Protein AF-A0A8T4P9K6-F1 (afdb_monomer_lite)

Sequence (56 aa):
MLDINLIREKPEVVKKNQIKAGKSPKDVDELLKLDREWRSKKKEVDDLRAERNNIS

Foldseek 3Di:
DDDVVCLVVCVPVVLVVCVVVVHHSVVSVVVVVVVVVVVVVVVVVVVVVVVVVVVD

Secondary structure (DSSP, 8-state):
---HHHHHH-HHHHHHHHHHTT--THHHHHHHHHHHHHHHHHHHHHHHHHHHHHH-

Structure (mmCIF, N/CA/C/O backbone):
data_AF-A0A8T4P9K6-F1
#
_entry.id   AF-A0A8T4P9K6-F1
#
loop_
_atom_site.group_PDB
_atom_site.id
_atom_site.type_symbol
_atom_site.label_atom_id
_atom_site.label_alt_id
_atom_site.label_comp_id
_atom_site.label_asym_id
_atom_site.label_entity_id
_atom_site.label_seq_id
_atom_site.pdbx_PDB_ins_code
_atom_site.Cartn_x
_atom_site.Cartn_y
_atom_site.Cartn_z
_atom_site.occupancy
_atom_site.B_iso_or_equiv
_atom_site.auth_seq_id
_atom_site.auth_comp_id
_atom_site.auth_asym_id
_atom_site.auth_atom_id
_atom_site.pdbx_PDB_model_num
ATOM 1 N N . MET A 1 1 ? -8.360 -13.184 2.605 1.00 61.00 1 MET A N 1
ATOM 2 C CA . MET A 1 1 ? -7.510 -11.990 2.401 1.00 61.00 1 MET A CA 1
ATOM 3 C C . MET A 1 1 ? -8.385 -10.762 2.553 1.00 61.00 1 MET A C 1
ATOM 5 O O . MET A 1 1 ? -9.515 -10.807 2.089 1.00 61.00 1 MET A O 1
ATOM 9 N N . LEU A 1 2 ? -7.914 -9.716 3.234 1.00 63.56 2 LEU A N 1
ATOM 10 C CA . LEU A 1 2 ? -8.631 -8.440 3.270 1.00 63.56 2 LEU A CA 1
ATOM 11 C C . LEU A 1 2 ? -8.437 -7.746 1.919 1.00 63.56 2 LEU A C 1
ATOM 13 O O . LEU A 1 2 ? -7.308 -7.667 1.437 1.00 63.56 2 LEU A O 1
ATOM 17 N N . ASP A 1 3 ? -9.519 -7.267 1.319 1.00 74.50 3 ASP A N 1
ATOM 18 C CA . ASP A 1 3 ? -9.450 -6.598 0.026 1.00 74.50 3 ASP A CA 1
ATOM 19 C C . ASP A 1 3 ? -8.840 -5.202 0.194 1.00 74.50 3 ASP A C 1
ATOM 21 O O . ASP A 1 3 ? -9.410 -4.339 0.869 1.00 74.50 3 ASP A O 1
ATOM 25 N N . ILE A 1 4 ? -7.673 -4.957 -0.407 1.00 73.25 4 ILE A N 1
ATOM 26 C CA . ILE A 1 4 ? -6.992 -3.657 -0.285 1.00 73.25 4 ILE A CA 1
ATOM 27 C C .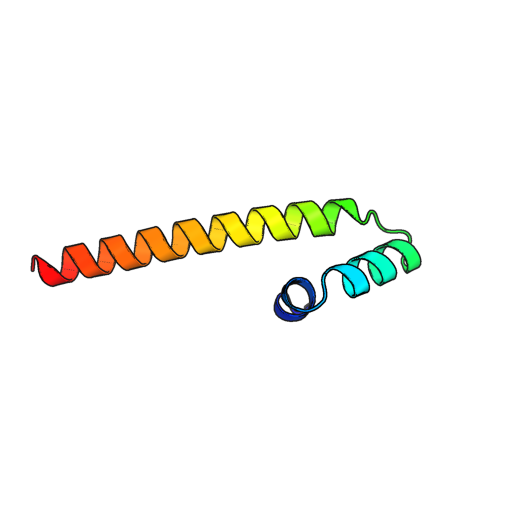 ILE A 1 4 ? -7.794 -2.534 -0.953 1.00 73.25 4 ILE A C 1
ATOM 29 O O . ILE A 1 4 ? -7.691 -1.372 -0.566 1.00 73.25 4 ILE A O 1
ATOM 33 N N . ASN A 1 5 ? -8.662 -2.888 -1.904 1.00 74.69 5 ASN A N 1
ATOM 34 C CA . ASN A 1 5 ? -9.600 -1.964 -2.532 1.00 74.69 5 ASN A CA 1
ATOM 35 C C . ASN A 1 5 ? -10.584 -1.373 -1.514 1.00 74.69 5 ASN A C 1
ATOM 37 O O . ASN A 1 5 ? -10.841 -0.174 -1.550 1.00 74.69 5 ASN A O 1
ATOM 41 N N . LEU A 1 6 ? -11.039 -2.159 -0.533 1.00 75.19 6 LEU A N 1
ATOM 42 C CA . LEU A 1 6 ? -11.937 -1.674 0.519 1.00 75.19 6 LEU A CA 1
ATOM 43 C C . LEU A 1 6 ? -11.254 -0.626 1.412 1.00 75.19 6 LEU A C 1
ATOM 45 O O . LEU A 1 6 ? -11.875 0.350 1.834 1.00 75.19 6 LEU A O 1
ATOM 49 N N . ILE A 1 7 ? -9.958 -0.814 1.669 1.00 76.50 7 ILE A N 1
A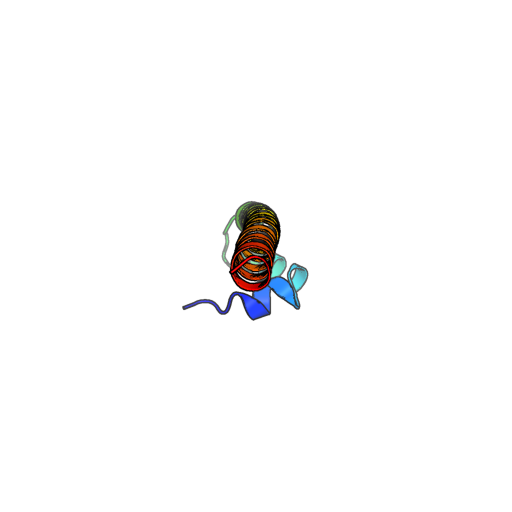TOM 50 C CA . ILE A 1 7 ? -9.129 0.120 2.440 1.00 76.50 7 ILE A CA 1
ATOM 51 C C . ILE A 1 7 ? -8.959 1.439 1.680 1.00 76.50 7 ILE A C 1
ATOM 53 O O . ILE A 1 7 ? -8.955 2.506 2.292 1.00 76.50 7 ILE A O 1
ATOM 57 N N . ARG A 1 8 ? -8.868 1.371 0.347 1.00 74.50 8 ARG A N 1
ATOM 58 C CA . ARG A 1 8 ? -8.739 2.537 -0.534 1.00 74.50 8 ARG A CA 1
ATOM 59 C C . ARG A 1 8 ? -10.054 3.298 -0.705 1.00 74.50 8 ARG A C 1
ATOM 61 O O . ARG A 1 8 ? -10.034 4.523 -0.681 1.00 74.50 8 ARG A O 1
ATOM 68 N N . GLU A 1 9 ? -11.178 2.601 -0.852 1.00 79.88 9 GLU A N 1
ATOM 69 C CA . GLU A 1 9 ? -12.487 3.237 -1.052 1.00 79.88 9 GLU A CA 1
ATOM 70 C C . GLU A 1 9 ? -13.077 3.805 0.239 1.00 79.88 9 GLU A C 1
ATOM 72 O O . GLU A 1 9 ? -13.673 4.881 0.230 1.00 79.88 9 GLU A O 1
ATOM 77 N N . LYS A 1 10 ? -12.947 3.082 1.359 1.00 80.69 10 LYS A N 1
ATOM 78 C CA . LYS A 1 10 ? -13.579 3.455 2.635 1.00 80.69 10 LYS A CA 1
ATOM 79 C C . LYS A 1 10 ? -12.614 3.309 3.816 1.00 80.69 10 LYS A C 1
ATOM 81 O O . LYS A 1 10 ? -12.886 2.540 4.745 1.00 80.69 10 LYS A O 1
ATOM 86 N N . PRO A 1 11 ? -11.525 4.098 3.847 1.00 78.31 11 PRO A N 1
ATOM 87 C CA . PRO A 1 11 ? -10.541 4.043 4.926 1.00 78.31 11 PRO A CA 1
ATOM 88 C C . PRO A 1 11 ? -11.163 4.316 6.305 1.00 78.31 11 PRO A C 1
ATOM 90 O O . PRO A 1 11 ? -10.779 3.688 7.287 1.00 78.31 11 PRO A O 1
ATOM 93 N N . GLU A 1 12 ? -12.179 5.182 6.398 1.00 78.88 12 GLU A N 1
ATOM 94 C CA . GLU A 1 12 ? -12.874 5.464 7.663 1.00 78.88 12 GLU A CA 1
ATOM 95 C C . GLU A 1 12 ? -13.645 4.264 8.223 1.00 78.88 12 GLU A C 1
ATOM 97 O O . GLU A 1 12 ? -13.656 4.037 9.435 1.00 78.88 12 GLU A O 1
ATOM 102 N N . VAL A 1 13 ? -14.288 3.481 7.352 1.00 81.94 13 VAL A N 1
ATOM 103 C CA . VAL A 1 13 ? -15.049 2.289 7.754 1.00 81.94 13 VAL A CA 1
ATOM 104 C C . VAL A 1 13 ? -14.091 1.210 8.239 1.00 81.94 13 VAL A C 1
ATOM 106 O O . VAL A 1 13 ? -14.339 0.586 9.271 1.00 81.94 13 VAL A O 1
ATOM 109 N N . VAL A 1 14 ? -12.963 1.040 7.543 1.00 79.31 14 VAL A N 1
ATOM 110 C CA . VAL A 1 14 ? -11.909 0.108 7.951 1.00 79.31 14 VAL A CA 1
ATOM 111 C C . VAL A 1 14 ? -11.310 0.530 9.288 1.00 79.31 14 VAL A C 1
ATOM 113 O O . VAL A 1 14 ? -11.257 -0.299 10.188 1.00 79.31 14 VAL A O 1
ATOM 116 N N . LYS A 1 15 ? -10.982 1.814 9.494 1.00 79.56 15 LYS A N 1
ATOM 117 C CA . LYS A 1 15 ? -10.513 2.321 10.798 1.00 79.56 15 LYS A CA 1
ATOM 118 C C . LYS A 1 15 ? -11.515 2.066 11.923 1.00 79.56 15 LYS A C 1
ATOM 120 O O . LYS A 1 15 ? -11.126 1.578 12.980 1.00 79.56 15 LYS A O 1
ATOM 125 N N . LYS A 1 16 ? -12.804 2.347 11.703 1.00 81.56 16 LYS A N 1
ATOM 126 C CA . LYS A 1 16 ? -13.865 2.081 12.691 1.00 81.56 16 LYS A CA 1
ATOM 127 C C . LYS A 1 16 ? -13.991 0.589 13.008 1.00 81.56 16 LYS A C 1
ATOM 129 O O . LYS A 1 16 ? -14.152 0.237 14.173 1.00 81.56 16 LYS A O 1
ATOM 134 N N . ASN A 1 17 ? -13.879 -0.285 12.008 1.00 80.75 17 ASN A N 1
ATOM 135 C CA . ASN A 1 17 ? -13.861 -1.735 12.215 1.00 80.75 17 ASN A CA 1
ATOM 136 C C . ASN A 1 17 ? -12.592 -2.206 12.940 1.00 80.75 17 ASN A C 1
ATOM 138 O O . ASN A 1 17 ? -12.693 -3.061 13.813 1.00 80.75 17 ASN A O 1
ATOM 142 N N . GLN A 1 18 ? -11.428 -1.620 12.645 1.00 78.50 18 GLN A N 1
ATOM 143 C CA . GLN A 1 18 ? -10.163 -1.887 13.338 1.00 78.50 18 GLN A CA 1
ATOM 144 C C . GLN A 1 18 ? -10.287 -1.557 14.833 1.00 78.50 18 GLN A C 1
ATOM 146 O O . GLN A 1 18 ? -9.973 -2.397 15.672 1.00 78.50 18 GLN A O 1
ATOM 151 N N . ILE A 1 19 ? -10.843 -0.382 15.156 1.00 80.94 19 ILE A N 1
ATOM 152 C CA . ILE A 1 19 ? -11.101 0.060 16.535 1.00 80.94 19 ILE A CA 1
ATOM 153 C C . ILE A 1 19 ? -12.103 -0.874 17.226 1.00 80.94 19 ILE A C 1
ATOM 155 O O . ILE A 1 19 ? -11.853 -1.315 18.344 1.00 80.94 19 ILE A O 1
ATOM 159 N N . LYS A 1 20 ? -13.211 -1.230 16.556 1.00 81.69 20 LYS A N 1
ATOM 160 C CA . LYS A 1 20 ? -14.196 -2.196 17.082 1.00 81.69 20 LYS A CA 1
ATOM 161 C C . LYS A 1 20 ? -13.596 -3.581 17.327 1.00 81.69 20 LYS A C 1
ATOM 163 O O . LYS A 1 20 ? -14.018 -4.266 18.249 1.00 81.69 20 LYS A O 1
ATOM 168 N N . ALA A 1 21 ? -12.617 -3.983 16.522 1.00 79.31 21 ALA A N 1
ATOM 169 C CA . ALA A 1 21 ? -11.882 -5.233 16.675 1.00 79.31 21 ALA A CA 1
ATOM 170 C C . ALA A 1 21 ? -10.758 -5.157 17.730 1.00 79.31 21 ALA A C 1
ATOM 172 O O . ALA A 1 21 ? -9.996 -6.113 17.859 1.00 79.31 21 ALA A O 1
ATOM 173 N N . GLY A 1 22 ? -10.616 -4.035 18.452 1.00 76.38 22 GLY A N 1
ATOM 174 C CA . GLY A 1 22 ? -9.571 -3.831 19.461 1.00 76.38 22 GLY A CA 1
ATOM 175 C C . GLY A 1 22 ? -8.164 -3.652 18.880 1.00 76.38 22 GLY A C 1
ATOM 176 O O . GLY A 1 22 ? -7.178 -3.777 19.601 1.00 76.38 22 GLY A O 1
ATOM 177 N N . LYS A 1 23 ? -8.055 -3.386 17.574 1.00 77.06 23 LYS A N 1
ATOM 178 C CA . LYS A 1 23 ? -6.790 -3.189 16.859 1.00 77.06 23 LYS A CA 1
ATOM 179 C C . LYS A 1 23 ? -6.492 -1.703 16.669 1.00 77.06 23 LYS A C 1
ATOM 181 O O . LYS A 1 23 ? -7.392 -0.863 16.637 1.00 77.06 23 LYS A O 1
ATOM 186 N N . SER A 1 24 ? -5.211 -1.384 16.504 1.00 76.19 24 SER A N 1
ATOM 187 C CA . SER A 1 24 ? -4.765 -0.006 16.318 1.00 76.19 24 SER A CA 1
ATOM 188 C C . SER A 1 24 ? -5.188 0.521 14.938 1.00 76.19 24 SER A C 1
ATOM 190 O O . SER A 1 24 ? -4.838 -0.072 13.919 1.00 76.19 24 SER A O 1
ATOM 192 N N . PRO A 1 25 ? -5.905 1.656 14.852 1.00 76.81 25 PRO A N 1
ATOM 193 C CA . PRO A 1 25 ? -6.213 2.290 13.570 1.00 76.81 25 PRO A CA 1
ATOM 194 C C . PRO A 1 25 ? -4.968 2.875 12.882 1.00 76.81 25 PRO A C 1
ATOM 196 O O . PRO A 1 25 ? -5.036 3.195 11.696 1.00 76.81 25 PRO A O 1
ATOM 199 N N . LYS A 1 26 ? -3.836 2.995 13.598 1.00 76.81 26 LYS A N 1
ATOM 200 C CA . LYS A 1 26 ? -2.565 3.491 13.044 1.00 76.81 26 LYS A CA 1
ATOM 201 C C . LYS A 1 26 ? -2.047 2.605 11.912 1.00 76.81 26 LYS A C 1
ATOM 203 O O . LYS A 1 26 ? -1.548 3.131 10.924 1.00 76.81 26 LYS A O 1
ATOM 208 N N . ASP A 1 27 ? -2.261 1.298 12.015 1.00 77.88 27 ASP A N 1
ATOM 209 C CA . ASP A 1 27 ? -1.829 0.322 11.013 1.00 77.88 27 ASP A CA 1
ATOM 210 C C . ASP A 1 27 ? -2.504 0.589 9.655 1.00 77.88 27 ASP A C 1
ATOM 212 O O . ASP A 1 27 ? -1.910 0.390 8.601 1.00 77.88 27 ASP A O 1
ATOM 216 N N . VAL A 1 28 ? -3.743 1.102 9.669 1.00 78.69 28 VAL A N 1
ATOM 217 C CA . VAL A 1 28 ? -4.489 1.465 8.453 1.00 78.69 28 VAL A CA 1
ATOM 218 C C . VAL A 1 28 ? -3.901 2.717 7.801 1.00 78.69 28 VAL A C 1
ATOM 220 O O . VAL A 1 28 ? -3.807 2.790 6.577 1.00 78.69 28 VAL A O 1
ATOM 223 N N . ASP A 1 29 ? -3.490 3.700 8.605 1.00 80.94 29 ASP A N 1
ATOM 224 C CA . ASP A 1 29 ? -2.847 4.921 8.108 1.00 80.94 29 ASP A CA 1
ATOM 225 C C . ASP A 1 29 ? -1.469 4.647 7.508 1.00 80.94 29 ASP A C 1
ATOM 227 O O . ASP A 1 29 ? -1.130 5.185 6.452 1.00 80.94 29 ASP A O 1
ATOM 231 N N . GLU A 1 30 ? -0.684 3.794 8.157 1.00 84.50 30 GLU A N 1
ATOM 232 C CA . GLU A 1 30 ? 0.619 3.372 7.653 1.00 84.50 30 GLU A CA 1
ATOM 233 C C . GLU A 1 30 ? 0.478 2.560 6.363 1.00 84.50 30 GLU A C 1
ATOM 235 O O . GLU A 1 30 ? 1.151 2.852 5.372 1.00 84.50 30 GLU A O 1
ATOM 240 N N . LEU A 1 31 ? -0.482 1.632 6.317 1.00 84.25 31 LEU A N 1
ATOM 241 C CA . LEU A 1 31 ? -0.797 0.871 5.112 1.00 84.25 31 LEU A CA 1
ATOM 242 C C . LEU A 1 31 ? -1.210 1.783 3.946 1.00 84.25 31 LEU A C 1
ATOM 244 O O . LEU A 1 31 ? -0.767 1.572 2.820 1.00 84.25 31 LEU A O 1
ATOM 248 N N . LEU A 1 32 ? -2.013 2.822 4.197 1.00 84.31 32 LEU A N 1
ATOM 249 C CA . LEU A 1 32 ? -2.407 3.800 3.174 1.00 84.31 32 LEU A CA 1
ATOM 250 C C . LEU A 1 32 ? -1.226 4.623 2.649 1.00 84.31 32 LEU A C 1
ATOM 252 O O . LEU A 1 32 ? -1.188 4.947 1.458 1.00 84.31 32 LEU A O 1
ATOM 256 N N . LYS A 1 33 ? -0.269 4.977 3.515 1.00 87.94 33 LYS A N 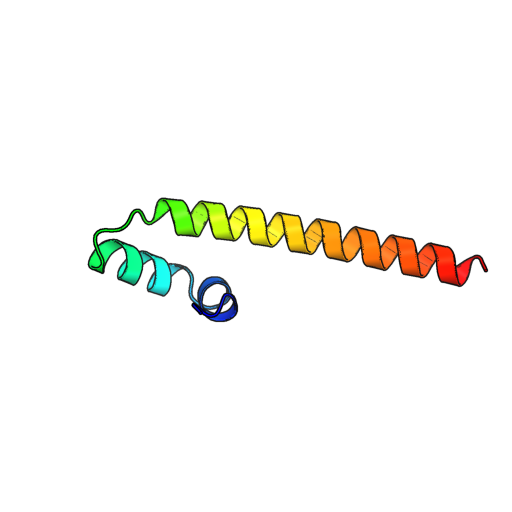1
ATOM 257 C CA . LYS A 1 33 ? 0.966 5.657 3.096 1.00 87.94 33 LYS A CA 1
ATOM 258 C C . LYS A 1 33 ? 1.818 4.745 2.220 1.00 87.94 33 LYS A C 1
ATOM 260 O O . LYS A 1 33 ? 2.183 5.147 1.116 1.00 87.94 33 LYS A O 1
ATOM 265 N N . LEU A 1 34 ? 2.053 3.514 2.670 1.00 88.38 34 LEU A N 1
ATOM 266 C CA . LEU A 1 34 ? 2.834 2.525 1.929 1.00 88.38 34 LEU A CA 1
ATOM 267 C C . LEU A 1 34 ? 2.185 2.199 0.574 1.00 88.38 34 LEU A C 1
ATOM 269 O O . LEU A 1 34 ? 2.873 2.095 -0.438 1.00 88.38 34 LEU A O 1
ATOM 273 N N . ASP A 1 35 ? 0.851 2.118 0.525 1.00 87.50 35 ASP A N 1
ATOM 274 C CA . ASP A 1 35 ? 0.095 1.916 -0.715 1.00 87.50 35 ASP A CA 1
ATOM 275 C C . ASP A 1 35 ? 0.305 3.054 -1.724 1.00 87.50 35 ASP A C 1
ATOM 277 O O . ASP A 1 35 ? 0.481 2.806 -2.921 1.00 87.50 35 ASP A O 1
ATOM 281 N N . ARG A 1 36 ? 0.312 4.312 -1.257 1.00 88.44 36 ARG A N 1
ATOM 282 C CA . ARG A 1 36 ? 0.606 5.470 -2.117 1.00 88.44 36 ARG A CA 1
ATOM 283 C C . ARG A 1 36 ? 2.018 5.406 -2.675 1.00 88.44 36 ARG A C 1
ATOM 285 O O . ARG A 1 36 ? 2.185 5.597 -3.878 1.00 88.44 36 ARG A O 1
ATOM 292 N N . GLU A 1 37 ? 3.006 5.135 -1.828 1.00 92.12 37 GLU A N 1
ATOM 293 C CA . GLU A 1 37 ? 4.403 5.030 -2.259 1.00 92.12 37 GLU A CA 1
ATOM 294 C C . GLU A 1 37 ? 4.595 3.902 -3.268 1.00 92.12 37 GLU A C 1
ATOM 296 O O . GLU A 1 37 ? 5.223 4.104 -4.309 1.00 92.12 37 GLU A O 1
ATOM 301 N N . TRP A 1 38 ? 3.998 2.738 -3.009 1.00 91.19 38 TRP A N 1
ATOM 302 C CA . TRP A 1 38 ? 4.051 1.601 -3.920 1.00 91.19 38 TRP A CA 1
ATOM 303 C C . TRP A 1 38 ? 3.474 1.949 -5.292 1.00 91.19 38 TRP A C 1
ATOM 305 O O . TRP A 1 38 ? 4.104 1.666 -6.310 1.00 91.19 38 TRP A O 1
ATOM 315 N N . ARG A 1 39 ? 2.316 2.619 -5.344 1.00 89.50 39 ARG A N 1
ATOM 316 C CA . ARG A 1 39 ? 1.717 3.050 -6.617 1.00 89.50 39 ARG A CA 1
ATOM 317 C C . ARG A 1 39 ? 2.554 4.100 -7.335 1.00 89.50 39 ARG A C 1
ATOM 319 O O . ARG A 1 39 ? 2.660 4.027 -8.554 1.00 89.50 39 ARG A O 1
ATOM 326 N N . SER A 1 40 ? 3.148 5.040 -6.601 1.00 93.44 40 SER A N 1
ATOM 327 C CA . SER A 1 40 ? 4.036 6.050 -7.184 1.00 93.44 40 SER A CA 1
ATOM 328 C C . SER A 1 40 ? 5.249 5.395 -7.839 1.00 93.44 40 SER A C 1
ATOM 330 O O . SER A 1 40 ? 5.493 5.613 -9.021 1.00 93.44 40 SER A O 1
ATOM 332 N N . LYS A 1 41 ? 5.945 4.517 -7.106 1.00 93.00 41 LYS A N 1
ATOM 333 C CA . LYS A 1 41 ? 7.112 3.788 -7.622 1.00 93.00 41 LYS A CA 1
ATOM 334 C C . LYS A 1 41 ? 6.751 2.855 -8.769 1.00 93.00 41 LYS A C 1
ATOM 336 O O . LYS A 1 41 ? 7.502 2.734 -9.725 1.00 93.00 41 LYS A O 1
ATOM 341 N N . LYS A 1 42 ? 5.598 2.185 -8.694 1.00 93.56 42 LYS A N 1
ATOM 342 C CA . LYS A 1 42 ? 5.136 1.307 -9.772 1.00 93.56 42 LYS A CA 1
ATOM 343 C C . LYS A 1 42 ? 4.894 2.093 -11.059 1.00 93.56 42 LYS A C 1
ATOM 345 O O . LYS A 1 42 ? 5.328 1.648 -12.112 1.00 93.56 42 LYS A O 1
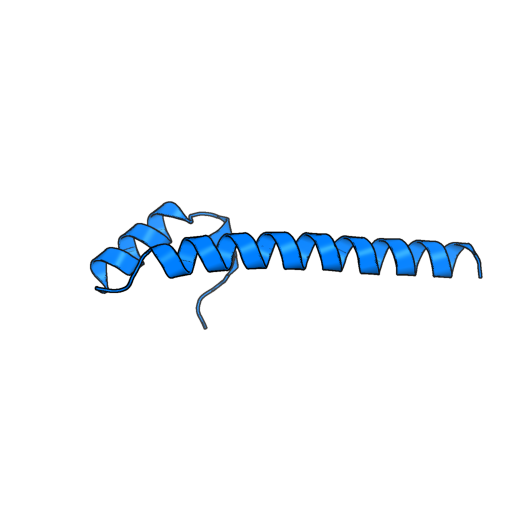ATOM 350 N N . LYS A 1 43 ? 4.258 3.264 -10.953 1.00 93.44 43 LYS A N 1
ATOM 351 C CA . LYS A 1 43 ? 4.053 4.156 -12.093 1.00 93.44 43 LYS A CA 1
ATOM 352 C C . LYS A 1 43 ? 5.387 4.620 -12.678 1.00 93.44 43 LYS A C 1
ATOM 354 O O . LYS A 1 43 ? 5.584 4.483 -13.870 1.00 93.44 43 LYS A O 1
ATOM 359 N N . GLU A 1 44 ? 6.314 5.068 -11.836 1.00 93.88 44 GLU A N 1
ATOM 360 C CA . GLU A 1 44 ? 7.653 5.491 -12.263 1.00 93.88 44 GLU A CA 1
ATOM 361 C C . GLU A 1 44 ? 8.405 4.375 -13.006 1.00 93.88 44 GLU A C 1
ATOM 363 O O . GLU A 1 44 ? 8.986 4.603 -14.061 1.00 93.88 44 GLU A O 1
ATOM 368 N N . VAL A 1 45 ? 8.337 3.137 -12.511 1.00 94.56 45 VAL A N 1
ATOM 369 C CA . VAL A 1 45 ? 8.937 1.976 -13.186 1.00 94.56 45 VAL A CA 1
ATOM 370 C C . VAL A 1 45 ? 8.269 1.687 -14.530 1.00 94.56 45 VAL A C 1
ATOM 372 O O . VAL A 1 45 ? 8.962 1.353 -15.491 1.00 94.56 45 VAL A O 1
ATOM 375 N N . ASP A 1 46 ? 6.942 1.771 -14.607 1.00 93.25 46 ASP A N 1
ATOM 376 C CA . ASP A 1 46 ? 6.215 1.543 -15.856 1.00 93.25 46 ASP A CA 1
ATOM 377 C C . ASP A 1 46 ? 6.481 2.669 -16.875 1.00 93.25 46 ASP A C 1
ATOM 379 O O . ASP A 1 46 ? 6.682 2.373 -18.054 1.00 93.25 46 ASP A O 1
ATOM 383 N N . ASP A 1 47 ? 6.601 3.921 -16.424 1.00 93.56 47 ASP A N 1
ATOM 384 C CA . ASP A 1 47 ? 6.982 5.078 -17.244 1.00 93.56 47 ASP A CA 1
ATOM 385 C C . ASP A 1 47 ? 8.416 4.904 -17.790 1.00 93.56 47 ASP A C 1
ATOM 387 O O . ASP A 1 47 ? 8.628 4.980 -19.000 1.00 93.56 47 ASP A O 1
ATOM 391 N N . LEU A 1 48 ? 9.386 4.530 -16.945 1.00 92.50 48 LEU A N 1
ATOM 392 C CA . LEU A 1 48 ? 10.769 4.238 -17.363 1.00 92.50 48 LEU A CA 1
ATOM 393 C C . LEU A 1 48 ? 10.853 3.062 -18.350 1.00 92.50 48 LEU A C 1
ATOM 395 O O . LEU A 1 48 ? 11.671 3.058 -19.273 1.00 92.50 48 LEU A O 1
ATOM 399 N N . ARG A 1 49 ? 10.010 2.036 -18.178 1.00 91.31 49 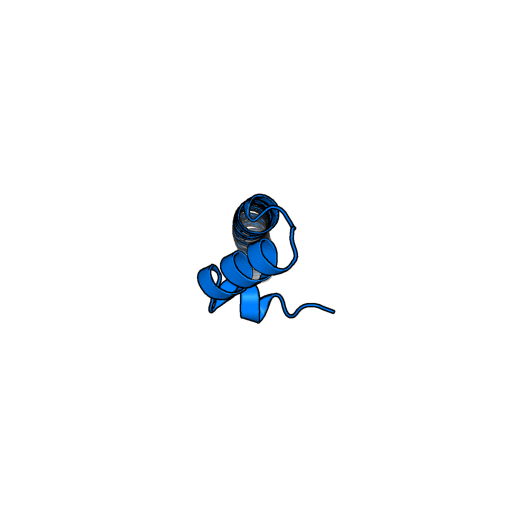A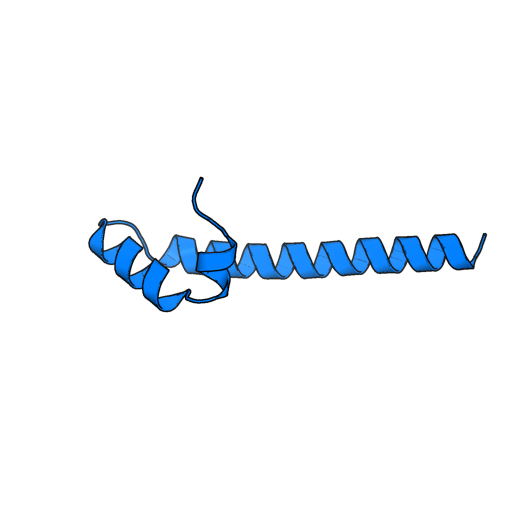RG A N 1
ATOM 400 C CA . ARG A 1 49 ? 9.904 0.926 -19.139 1.00 91.31 49 ARG A CA 1
ATOM 401 C C . ARG A 1 49 ? 9.340 1.393 -20.475 1.00 91.31 49 ARG A C 1
ATOM 403 O O . ARG A 1 49 ? 9.826 0.940 -21.510 1.00 91.31 49 ARG A O 1
ATOM 410 N N . ALA A 1 50 ? 8.337 2.266 -20.458 1.00 92.56 50 ALA A N 1
ATOM 411 C CA . ALA A 1 50 ? 7.761 2.840 -21.668 1.00 92.56 50 ALA A CA 1
ATOM 412 C C . ALA A 1 50 ? 8.778 3.725 -22.403 1.00 92.56 50 ALA A C 1
ATOM 414 O O . ALA A 1 50 ? 8.937 3.583 -23.613 1.00 92.56 50 ALA A O 1
ATOM 415 N N . GLU A 1 51 ? 9.528 4.562 -21.682 1.00 90.31 51 GLU A N 1
ATOM 416 C CA . GLU A 1 51 ? 10.633 5.352 -22.240 1.00 90.31 51 GLU A CA 1
ATOM 417 C C . GLU A 1 51 ? 11.699 4.459 -22.879 1.00 90.31 51 GLU A C 1
ATOM 419 O O . GLU A 1 51 ? 12.064 4.672 -24.034 1.00 90.31 51 GLU A O 1
ATOM 424 N N . ARG A 1 52 ? 12.137 3.399 -22.184 1.00 89.56 52 ARG A N 1
ATOM 425 C CA . ARG A 1 52 ? 13.088 2.425 -22.744 1.00 89.56 52 ARG A CA 1
ATOM 426 C C . ARG A 1 52 ? 12.562 1.795 -24.038 1.00 89.56 52 ARG A C 1
ATOM 428 O O . ARG A 1 52 ? 13.323 1.645 -24.987 1.00 89.56 52 ARG A O 1
ATOM 435 N N . ASN A 1 53 ? 11.289 1.407 -24.072 1.00 85.88 53 ASN A N 1
ATOM 436 C CA . ASN A 1 53 ? 10.691 0.782 -25.252 1.00 85.88 53 ASN A CA 1
ATOM 437 C C . ASN A 1 53 ? 10.538 1.760 -26.425 1.00 85.88 53 ASN A C 1
ATOM 439 O O . ASN A 1 53 ? 10.637 1.323 -27.561 1.00 85.88 53 ASN A O 1
ATOM 443 N N . ASN A 1 54 ? 10.323 3.055 -26.168 1.00 83.94 54 ASN A N 1
ATOM 444 C CA . ASN A 1 54 ? 10.259 4.083 -27.215 1.00 83.94 54 ASN A CA 1
ATOM 445 C C . ASN A 1 54 ? 11.629 4.412 -27.827 1.00 83.94 54 ASN A C 1
ATOM 447 O O . ASN A 1 54 ? 11.689 4.920 -28.943 1.00 83.94 54 ASN A O 1
ATOM 451 N N . ILE A 1 55 ? 12.719 4.182 -27.088 1.00 83.12 55 ILE A N 1
ATOM 452 C CA . ILE A 1 55 ? 14.093 4.426 -27.556 1.00 83.12 55 ILE A CA 1
ATOM 453 C C . ILE A 1 55 ? 14.627 3.252 -28.405 1.00 83.12 55 ILE A C 1
ATOM 455 O O . ILE A 1 55 ? 15.604 3.425 -29.134 1.00 83.12 55 ILE A O 1
ATOM 459 N N . SER A 1 56 ? 14.012 2.069 -28.302 1.00 60.19 56 SER A N 1
ATOM 460 C CA . SER A 1 56 ? 14.425 0.847 -29.003 1.00 60.19 56 SER A CA 1
ATOM 461 C C . SER A 1 56 ? 13.783 0.698 -30.374 1.00 60.19 56 SER A C 1
ATOM 463 O O . SER A 1 56 ? 14.449 0.039 -31.204 1.00 60.19 56 SER A O 1
#

Radius of gyration: 16.23 Å; chains: 1; bounding box: 30×18×48 Å

pLDDT: mean 82.7, std 8.15, range [60.19, 94.56]